Protein AF-A0A137QU39-F1 (afdb_monomer)

Sequence (106 aa):
MYANSHQFMDFNTGIRVESNESVTILHSGLQTVRNLGKALFSEPSPCHACGGPAKSRCSKCIIKYCSKKCQVADWKLRHKQECITAQNMARWRNFDWSSFDHYRPL

Structure (mmCIF, N/CA/C/O backbone):
data_AF-A0A137QU39-F1
#
_entry.id   AF-A0A137QU39-F1
#
loop_
_atom_site.group_PDB
_atom_site.id
_atom_site.type_symbol
_atom_site.label_atom_id
_atom_site.label_alt_id
_atom_site.label_comp_id
_atom_site.label_asym_id
_atom_site.label_entity_id
_atom_site.label_seq_id
_atom_site.pdbx_PDB_ins_code
_atom_site.Cartn_x
_atom_site.Cartn_y
_atom_site.Cartn_z
_atom_site.occupancy
_atom_site.B_iso_or_equiv
_atom_site.auth_seq_id
_atom_site.auth_comp_id
_atom_site.auth_asym_id
_atom_site.auth_atom_id
_atom_site.pdbx_PDB_model_num
ATOM 1 N N . MET A 1 1 ? 11.288 -9.486 -13.201 1.00 53.66 1 MET A N 1
ATOM 2 C CA . MET A 1 1 ? 10.679 -8.153 -13.012 1.00 53.66 1 MET A CA 1
ATOM 3 C C . MET A 1 1 ? 11.792 -7.123 -13.116 1.00 53.66 1 MET A C 1
ATOM 5 O O . MET A 1 1 ? 12.248 -6.620 -12.100 1.00 53.66 1 MET A O 1
ATOM 9 N N . TYR A 1 2 ? 12.310 -6.906 -14.326 1.00 63.50 2 TYR A N 1
ATOM 10 C CA . TYR A 1 2 ? 13.495 -6.071 -14.539 1.00 63.50 2 TYR A CA 1
ATOM 11 C C . TYR A 1 2 ? 13.142 -4.881 -15.420 1.00 63.50 2 TYR A C 1
ATOM 13 O O . TYR A 1 2 ? 12.465 -5.030 -16.435 1.00 63.50 2 TYR A O 1
ATOM 21 N N . ALA A 1 3 ? 13.602 -3.711 -14.996 1.00 68.06 3 ALA A N 1
ATOM 22 C CA . ALA A 1 3 ? 13.593 -2.485 -15.766 1.00 68.06 3 ALA A CA 1
ATOM 23 C C . ALA A 1 3 ? 14.958 -2.382 -16.455 1.00 68.06 3 ALA A C 1
ATOM 25 O O . ALA A 1 3 ? 15.899 -1.841 -15.881 1.00 68.06 3 ALA A O 1
ATOM 26 N N . ASN A 1 4 ? 15.090 -2.974 -17.642 1.00 72.50 4 ASN A N 1
ATOM 27 C CA . ASN A 1 4 ? 16.331 -2.872 -18.402 1.00 72.50 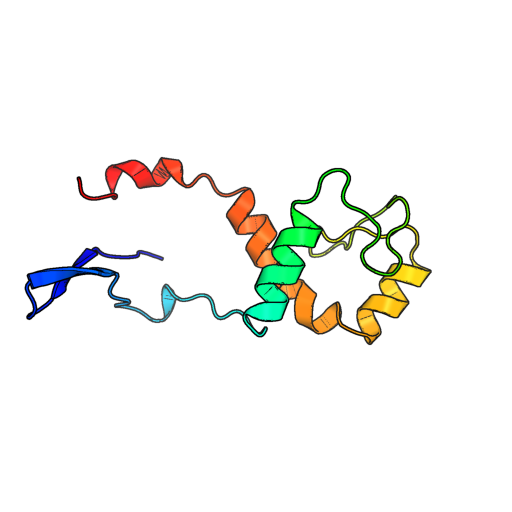4 ASN A CA 1
ATOM 28 C C . ASN A 1 4 ? 16.462 -1.450 -18.956 1.00 72.50 4 ASN A C 1
ATOM 30 O O . ASN A 1 4 ? 15.494 -0.879 -19.469 1.00 72.50 4 ASN A O 1
ATOM 34 N N . SER A 1 5 ? 17.658 -0.881 -18.818 1.00 78.75 5 SER A N 1
ATOM 35 C CA . SER A 1 5 ? 17.996 0.416 -19.391 1.00 78.75 5 SER A CA 1
ATOM 36 C C . SER A 1 5 ? 18.382 0.243 -20.856 1.00 78.75 5 SER A C 1
ATOM 38 O O . SER A 1 5 ? 19.173 -0.638 -21.191 1.00 78.75 5 SER A O 1
ATOM 40 N N . HIS A 1 6 ? 17.830 1.080 -21.725 1.00 81.44 6 HIS A N 1
ATOM 41 C CA . HIS A 1 6 ? 18.116 1.094 -23.152 1.00 81.44 6 HIS A CA 1
ATOM 42 C C . HIS A 1 6 ? 18.373 2.524 -23.607 1.00 81.44 6 HIS A C 1
ATOM 44 O O . HIS A 1 6 ? 17.667 3.447 -23.198 1.00 81.44 6 HIS A O 1
ATOM 50 N N . GLN A 1 7 ? 19.353 2.691 -24.492 1.00 90.06 7 GLN A N 1
ATOM 51 C CA . GLN A 1 7 ? 19.474 3.905 -25.285 1.00 90.06 7 GLN A CA 1
ATOM 52 C C . GLN A 1 7 ? 18.465 3.843 -26.438 1.00 90.06 7 GLN A C 1
ATOM 54 O O . GLN A 1 7 ? 18.370 2.836 -27.146 1.00 90.06 7 GLN A O 1
ATOM 59 N N . PHE A 1 8 ? 17.691 4.907 -26.600 1.00 88.19 8 PHE A N 1
ATOM 60 C CA . PHE A 1 8 ? 16.715 5.077 -27.667 1.00 88.19 8 PHE A CA 1
ATOM 61 C C . PHE A 1 8 ? 17.339 5.815 -28.863 1.00 88.19 8 PHE A C 1
ATOM 63 O O . PHE A 1 8 ? 18.462 6.314 -28.800 1.00 88.19 8 PHE A O 1
ATOM 70 N N . MET A 1 9 ? 16.620 5.869 -29.989 1.00 92.12 9 MET A N 1
ATOM 71 C CA . MET A 1 9 ? 17.118 6.476 -31.238 1.00 92.12 9 MET A CA 1
ATOM 72 C C . MET A 1 9 ? 17.334 7.995 -31.152 1.00 92.12 9 MET A C 1
ATOM 74 O O . MET A 1 9 ? 18.014 8.565 -31.997 1.00 92.12 9 MET A O 1
ATOM 78 N N . ASP A 1 10 ? 16.771 8.647 -30.138 1.00 95.19 10 ASP A N 1
ATOM 79 C CA . ASP A 1 10 ? 17.004 10.054 -29.801 1.00 95.19 10 ASP A CA 1
ATOM 80 C C . ASP A 1 10 ? 18.248 10.251 -28.911 1.00 95.19 10 ASP A C 1
ATOM 82 O O . ASP A 1 10 ? 18.469 11.342 -28.391 1.00 95.19 10 ASP A O 1
ATOM 86 N N . PHE A 1 11 ? 19.048 9.193 -28.732 1.00 90.25 11 PHE A N 1
ATOM 87 C CA . PHE A 1 11 ? 20.201 9.098 -27.836 1.00 90.25 11 PHE A CA 1
ATOM 88 C C . PHE A 1 11 ? 19.879 9.217 -26.340 1.00 90.25 11 PHE A C 1
ATOM 90 O O . PHE A 1 11 ? 20.801 9.138 -25.524 1.00 90.25 11 PHE A O 1
ATOM 97 N N . ASN A 1 12 ? 18.602 9.321 -25.956 1.00 89.19 12 ASN A N 1
ATOM 98 C CA . ASN A 1 12 ? 18.206 9.316 -24.555 1.00 89.19 12 ASN A CA 1
ATOM 99 C C . ASN A 1 12 ? 18.225 7.893 -23.995 1.00 89.19 12 ASN A C 1
ATOM 101 O O . ASN A 1 12 ? 17.888 6.926 -24.676 1.00 89.19 12 ASN A O 1
ATOM 105 N N . THR A 1 13 ? 18.581 7.766 -22.720 1.00 88.00 13 THR A N 1
ATOM 106 C CA . THR A 1 13 ? 18.539 6.496 -21.990 1.00 88.00 13 THR A CA 1
ATOM 107 C C . THR A 1 13 ? 17.274 6.428 -21.147 1.00 88.00 13 THR A C 1
ATOM 109 O O . THR A 1 13 ? 16.949 7.369 -20.424 1.00 88.00 13 THR A O 1
ATOM 112 N N . GLY A 1 14 ? 16.571 5.300 -21.182 1.00 84.94 14 GLY A N 1
ATOM 113 C CA . GLY A 1 14 ? 15.451 5.064 -20.278 1.00 84.94 14 GLY A CA 1
ATOM 114 C C . GLY A 1 14 ? 15.073 3.597 -20.167 1.00 84.94 14 GLY A C 1
ATOM 115 O O . GLY A 1 14 ? 15.775 2.711 -20.645 1.00 84.94 14 GLY A O 1
ATOM 116 N N . ILE A 1 15 ? 13.963 3.337 -19.482 1.00 83.81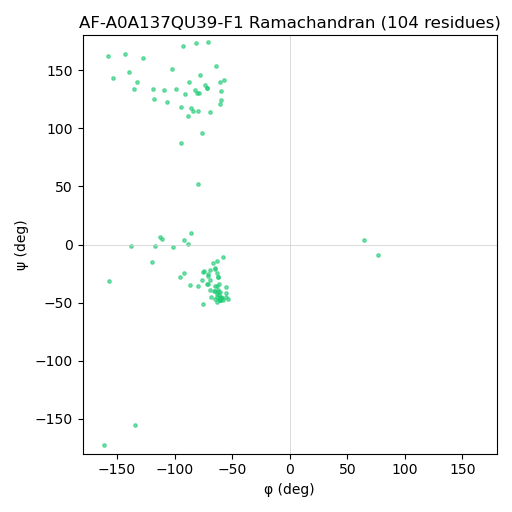 15 ILE A N 1
ATOM 117 C CA . ILE A 1 15 ? 13.516 1.977 -19.183 1.00 83.81 15 ILE A CA 1
ATOM 118 C C . ILE A 1 15 ? 12.583 1.471 -20.277 1.00 83.81 15 ILE A C 1
ATOM 120 O O . ILE A 1 15 ? 11.581 2.119 -20.586 1.00 83.81 15 ILE A O 1
ATOM 124 N N . ARG A 1 16 ? 12.868 0.276 -20.803 1.00 82.25 16 ARG A N 1
ATOM 125 C CA . ARG A 1 16 ? 11.965 -0.446 -21.707 1.00 82.25 16 ARG A CA 1
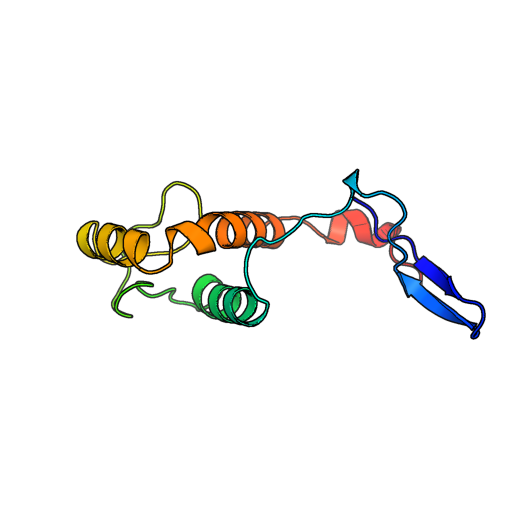ATOM 126 C C . ARG A 1 16 ? 11.379 -1.665 -21.004 1.00 82.25 16 ARG A C 1
ATOM 128 O O . ARG A 1 16 ? 12.086 -2.431 -20.355 1.00 82.25 16 ARG A O 1
ATOM 135 N N . VAL A 1 17 ? 10.066 -1.835 -21.126 1.00 81.88 17 VAL A N 1
ATOM 136 C CA . VAL A 1 17 ? 9.362 -3.026 -20.639 1.00 81.88 17 VAL A CA 1
ATOM 137 C C . VAL A 1 17 ? 9.369 -4.070 -21.751 1.00 81.88 17 VAL A C 1
ATOM 139 O O . VAL A 1 17 ? 8.707 -3.881 -22.765 1.00 81.88 17 VAL A O 1
ATOM 142 N N . GLU A 1 18 ? 10.118 -5.154 -21.554 1.00 80.44 18 GLU A N 1
ATOM 143 C CA . GLU A 1 18 ? 10.320 -6.201 -22.574 1.00 80.44 18 GLU A CA 1
ATOM 144 C C . GLU A 1 18 ? 9.357 -7.388 -22.438 1.00 80.44 18 GLU A C 1
ATOM 146 O O . GLU A 1 18 ? 9.050 -8.062 -23.415 1.00 80.44 18 GLU A O 1
ATOM 151 N N . SER A 1 19 ? 8.887 -7.670 -21.218 1.00 82.94 19 SER A N 1
ATOM 152 C CA . SER A 1 19 ? 7.971 -8.781 -20.932 1.00 82.94 19 SER A CA 1
ATOM 153 C C . SER A 1 19 ? 6.840 -8.331 -20.016 1.00 82.94 19 SER A C 1
ATOM 155 O O . SER A 1 19 ? 7.065 -7.717 -18.967 1.00 82.94 19 SER A O 1
ATOM 157 N N . ASN A 1 20 ? 5.617 -8.722 -20.380 1.00 79.75 20 ASN A N 1
ATOM 158 C CA . ASN A 1 20 ? 4.411 -8.483 -19.590 1.00 79.75 20 ASN A CA 1
ATOM 159 C C . ASN A 1 20 ? 4.455 -9.184 -18.225 1.00 79.75 20 ASN A C 1
ATOM 161 O O . ASN A 1 20 ? 3.833 -8.718 -17.275 1.00 79.75 20 ASN A O 1
ATOM 165 N N . GLU A 1 21 ? 5.229 -10.262 -18.093 1.00 82.19 21 GLU A N 1
ATOM 166 C CA . GLU A 1 21 ? 5.408 -10.997 -16.833 1.00 82.19 21 GLU A CA 1
ATOM 167 C C . GLU A 1 21 ? 6.102 -10.136 -15.766 1.00 82.19 21 GLU A C 1
ATOM 169 O O . GLU A 1 21 ? 6.018 -10.406 -14.568 1.00 82.19 21 GLU A O 1
ATOM 174 N N . SER A 1 22 ? 6.795 -9.077 -16.196 1.00 75.69 22 SER A N 1
ATOM 175 C CA . SER A 1 22 ? 7.472 -8.121 -15.324 1.00 75.69 22 SER A CA 1
ATOM 176 C C . SER A 1 22 ? 6.607 -6.911 -14.954 1.00 75.69 22 SER A C 1
ATOM 178 O O . SER A 1 22 ? 7.095 -6.019 -14.263 1.00 75.69 22 SER A O 1
ATOM 180 N N . VAL A 1 23 ? 5.339 -6.861 -15.371 1.00 82.56 23 VAL A N 1
ATOM 181 C CA . VAL A 1 23 ? 4.452 -5.719 -15.117 1.00 82.56 23 VAL A CA 1
ATOM 182 C C . VAL A 1 23 ? 3.414 -6.068 -14.057 1.00 82.56 23 VAL A C 1
ATOM 184 O O . VAL A 1 23 ? 2.603 -6.974 -14.231 1.00 82.56 23 VAL A O 1
ATOM 187 N N . THR A 1 24 ? 3.376 -5.291 -12.972 1.00 85.38 24 THR A N 1
ATOM 188 C CA . THR A 1 24 ? 2.245 -5.323 -12.034 1.00 85.38 24 THR A CA 1
ATOM 189 C C . THR A 1 24 ? 1.247 -4.236 -12.390 1.00 85.38 24 THR A C 1
ATOM 191 O O . THR A 1 24 ? 1.550 -3.048 -12.289 1.00 85.38 24 THR A O 1
ATOM 194 N N . ILE A 1 25 ? 0.024 -4.641 -12.727 1.00 84.38 25 ILE A N 1
ATOM 195 C CA . ILE A 1 25 ? -1.079 -3.713 -12.974 1.00 84.38 25 ILE A CA 1
ATOM 196 C C . ILE A 1 25 ? -1.762 -3.367 -11.649 1.00 84.38 25 ILE A C 1
ATOM 198 O O . ILE A 1 25 ? -2.346 -4.220 -10.971 1.00 84.38 25 ILE A O 1
ATOM 202 N N . LEU A 1 26 ? -1.722 -2.087 -11.290 1.00 87.56 26 LEU A N 1
ATOM 203 C CA . LEU A 1 26 ? -2.524 -1.550 -10.198 1.00 87.56 26 LEU A CA 1
ATOM 204 C C . LEU A 1 26 ? -3.917 -1.207 -10.724 1.00 87.56 26 LEU A C 1
ATOM 206 O O . LEU A 1 26 ? -4.080 -0.299 -11.532 1.00 87.56 26 LEU A O 1
ATOM 210 N N . HIS A 1 27 ? -4.934 -1.913 -10.232 1.00 81.25 27 HIS A N 1
ATOM 211 C CA . HIS A 1 27 ? -6.340 -1.695 -10.592 1.00 81.25 27 HIS A CA 1
ATOM 212 C C . HIS A 1 27 ? -6.921 -0.500 -9.816 1.00 81.25 27 HIS A C 1
ATOM 214 O O . HIS A 1 27 ? -7.902 -0.607 -9.082 1.00 81.25 27 HIS A O 1
ATOM 220 N N . SER A 1 28 ? -6.240 0.641 -9.879 1.00 84.94 28 SER A N 1
ATOM 221 C CA . SER A 1 28 ? -6.598 1.876 -9.186 1.00 84.94 28 SER A CA 1
ATOM 222 C C . SER A 1 28 ? -6.045 3.065 -9.962 1.00 84.94 28 SER A C 1
ATOM 224 O O . SER A 1 28 ? -4.940 3.000 -10.495 1.00 84.94 28 SER A O 1
ATOM 226 N N . GLY A 1 29 ? -6.787 4.171 -9.994 1.00 89.44 29 GLY A N 1
ATOM 227 C CA . GLY A 1 29 ? -6.295 5.404 -10.604 1.00 89.44 29 GLY A CA 1
ATOM 228 C C . GLY A 1 29 ? -5.072 5.961 -9.866 1.00 89.44 29 GLY A C 1
ATOM 229 O O . GLY A 1 29 ? -4.915 5.765 -8.658 1.00 89.44 29 GLY A O 1
ATOM 230 N N . LEU A 1 30 ? -4.227 6.714 -10.576 1.00 90.69 30 LEU A N 1
ATOM 231 C CA . LEU A 1 30 ? -2.995 7.292 -10.020 1.00 90.69 30 LEU A CA 1
ATOM 232 C C . LEU A 1 30 ? -3.252 8.144 -8.764 1.00 90.69 30 LEU A C 1
ATOM 234 O O . LEU A 1 30 ? -2.467 8.111 -7.816 1.00 90.69 30 LEU A O 1
ATOM 238 N N . GLN A 1 31 ? -4.371 8.874 -8.722 1.00 91.38 31 GLN A N 1
ATOM 239 C CA . GLN A 1 31 ? -4.742 9.683 -7.560 1.00 91.38 31 GLN A CA 1
ATOM 240 C C . GLN A 1 31 ? -5.024 8.822 -6.321 1.00 91.38 31 GLN A C 1
ATOM 242 O O . GLN A 1 31 ? -4.593 9.164 -5.220 1.00 91.38 31 GLN A O 1
ATOM 247 N N . THR A 1 32 ? -5.686 7.678 -6.500 1.00 89.81 32 THR A N 1
ATOM 248 C CA . THR A 1 32 ? -5.924 6.701 -5.432 1.00 89.81 32 THR A CA 1
ATOM 249 C C . THR A 1 32 ? -4.608 6.136 -4.915 1.00 89.81 32 THR A C 1
ATOM 251 O O . THR A 1 32 ? -4.404 6.102 -3.706 1.00 89.81 32 THR A O 1
ATOM 254 N N . VAL A 1 33 ? -3.681 5.764 -5.808 1.00 91.38 33 VAL A N 1
ATOM 255 C CA . VAL A 1 33 ? -2.347 5.265 -5.424 1.00 91.38 33 VAL A CA 1
ATOM 256 C C . VAL A 1 33 ? -1.587 6.315 -4.608 1.00 91.38 33 VAL A C 1
ATOM 258 O O . VAL A 1 33 ? -1.038 6.002 -3.552 1.00 91.38 33 VAL A O 1
ATOM 261 N N . ARG A 1 34 ? -1.601 7.581 -5.044 1.00 90.94 34 ARG A N 1
ATOM 262 C CA . ARG A 1 34 ? -0.968 8.691 -4.312 1.00 90.94 34 ARG A CA 1
ATOM 263 C C . ARG A 1 34 ? -1.580 8.901 -2.927 1.00 90.94 34 ARG A C 1
ATOM 265 O O . ARG A 1 34 ? -0.845 9.036 -1.951 1.00 90.94 34 ARG A O 1
ATOM 272 N N . ASN A 1 35 ? -2.909 8.916 -2.830 1.00 88.81 35 ASN A N 1
ATOM 273 C CA . ASN A 1 35 ? -3.612 9.102 -1.558 1.00 88.81 35 ASN A CA 1
ATOM 274 C C . ASN A 1 35 ? -3.362 7.929 -0.602 1.00 88.81 35 ASN A C 1
ATOM 276 O O . ASN A 1 35 ? -3.134 8.143 0.588 1.00 88.81 35 ASN A O 1
ATOM 280 N N . LEU A 1 36 ? -3.338 6.702 -1.130 1.00 89.31 36 LEU A N 1
ATOM 281 C CA . LEU A 1 36 ? -2.962 5.512 -0.377 1.00 89.31 36 LEU A CA 1
ATOM 282 C C . LEU A 1 36 ? -1.539 5.618 0.154 1.00 89.31 36 LEU A C 1
ATOM 284 O O . LEU A 1 36 ? -1.341 5.406 1.341 1.00 89.31 36 LEU A O 1
ATOM 288 N N . GLY A 1 37 ? -0.569 6.010 -0.674 1.00 88.88 37 GLY A N 1
ATOM 289 C CA . GLY A 1 37 ? 0.809 6.214 -0.223 1.00 88.88 37 GLY A CA 1
ATOM 290 C C . GLY A 1 37 ? 0.893 7.166 0.971 1.00 88.88 37 GLY A C 1
ATOM 291 O O . GLY A 1 37 ? 1.492 6.824 1.986 1.00 88.88 37 GLY A O 1
ATOM 292 N N . LYS A 1 38 ? 0.205 8.313 0.907 1.00 86.31 38 LYS A N 1
ATOM 293 C CA . LYS A 1 38 ? 0.149 9.259 2.035 1.00 86.31 38 LYS A CA 1
ATOM 294 C C . LYS A 1 38 ? -0.426 8.624 3.306 1.00 86.31 38 LYS A C 1
ATOM 296 O O . LYS A 1 38 ? 0.155 8.785 4.370 1.00 86.31 38 LYS A O 1
ATOM 301 N N . ALA A 1 39 ? -1.533 7.889 3.199 1.00 82.56 39 ALA A N 1
ATOM 302 C CA . ALA A 1 39 ? -2.193 7.263 4.350 1.00 82.56 39 ALA A CA 1
ATOM 303 C C . ALA A 1 39 ? -1.405 6.077 4.940 1.00 82.56 39 ALA A C 1
ATOM 305 O O . ALA A 1 39 ? -1.438 5.828 6.147 1.00 82.56 39 ALA A O 1
ATOM 306 N N . LEU A 1 40 ? -0.711 5.323 4.086 1.00 84.19 40 LEU A N 1
ATOM 307 C CA . LEU A 1 40 ? 0.065 4.147 4.473 1.00 84.19 40 LEU A CA 1
ATOM 308 C C . LEU A 1 40 ? 1.391 4.501 5.139 1.00 84.19 40 LEU A C 1
ATOM 310 O O . LEU A 1 40 ? 1.877 3.722 5.956 1.00 84.19 40 LEU A O 1
ATOM 314 N N . PHE A 1 41 ? 1.974 5.640 4.766 1.00 82.00 41 PHE A N 1
ATOM 315 C CA . PHE A 1 41 ? 3.307 6.048 5.203 1.00 82.00 41 PHE A CA 1
ATOM 316 C C . PHE A 1 41 ? 3.296 7.258 6.148 1.00 82.00 41 PHE A C 1
ATOM 318 O O . PHE A 1 41 ? 4.360 7.736 6.530 1.00 82.00 41 PHE A O 1
ATOM 325 N N . SER A 1 42 ? 2.120 7.753 6.549 1.00 83.56 42 SER A N 1
ATOM 326 C CA . SER A 1 42 ? 1.999 8.737 7.630 1.00 83.56 42 SER A CA 1
ATOM 327 C C . SER A 1 42 ? 2.272 8.085 8.986 1.00 83.56 42 SER A C 1
ATOM 329 O O . SER A 1 42 ? 1.681 7.045 9.280 1.00 83.56 42 SER A O 1
ATOM 331 N N . GLU A 1 43 ? 3.068 8.729 9.839 1.00 83.19 43 GLU A N 1
ATOM 332 C CA . GLU A 1 43 ? 3.260 8.320 11.234 1.00 83.19 43 GLU A CA 1
ATOM 333 C C . GLU A 1 43 ? 2.775 9.423 12.196 1.00 83.19 43 GLU A C 1
ATOM 335 O O . GLU A 1 43 ? 3.225 10.564 12.067 1.00 83.19 43 GLU A O 1
ATOM 340 N N . PRO A 1 44 ? 1.864 9.120 13.148 1.00 84.56 44 PRO A N 1
ATOM 341 C CA . PRO A 1 44 ? 1.179 7.839 13.343 1.00 84.56 44 PRO A CA 1
ATOM 342 C C . PRO A 1 44 ? 0.106 7.595 12.270 1.00 84.56 44 PRO A C 1
ATOM 344 O O . PRO A 1 44 ? -0.677 8.487 11.957 1.00 84.56 44 PRO A O 1
ATOM 347 N N . SER A 1 45 ? 0.027 6.373 11.733 1.00 87.62 45 SER A N 1
ATOM 348 C CA . SER A 1 45 ? -0.988 6.036 10.719 1.00 87.62 45 SER A CA 1
ATOM 349 C C . SER A 1 45 ? -2.404 6.013 11.336 1.00 87.62 45 SER A C 1
ATOM 351 O O . SER A 1 45 ? -2.680 5.164 12.198 1.00 87.62 45 SER A O 1
ATOM 353 N N . PRO A 1 46 ? -3.297 6.941 10.935 1.00 93.25 46 PRO A N 1
ATOM 354 C CA . PRO A 1 46 ? -4.614 7.095 11.539 1.00 93.25 46 PRO A CA 1
ATOM 355 C C . PRO A 1 46 ? -5.619 6.076 10.988 1.00 93.25 46 PRO A C 1
ATOM 357 O O . PRO A 1 46 ? -5.357 5.325 10.049 1.00 93.25 46 PRO A O 1
ATOM 360 N N . CYS A 1 47 ? -6.815 6.050 11.573 1.00 94.94 47 CYS A N 1
ATOM 361 C CA . CYS A 1 47 ? -7.936 5.284 11.049 1.00 94.94 47 CYS A CA 1
ATOM 362 C C . CYS A 1 47 ? -8.288 5.785 9.646 1.00 94.94 47 CYS A C 1
ATOM 364 O O . CYS A 1 47 ? -8.698 6.931 9.483 1.00 94.94 47 CYS A O 1
ATOM 366 N N . HIS A 1 48 ? -8.226 4.908 8.649 1.00 94.62 48 HIS A N 1
ATOM 367 C CA . HIS A 1 48 ? -8.484 5.272 7.251 1.00 94.62 48 HIS A CA 1
ATOM 368 C C . HIS A 1 48 ? -9.927 5.723 6.992 1.00 94.62 48 HIS A C 1
ATOM 370 O O . HIS A 1 48 ? -10.192 6.430 6.027 1.00 94.62 48 HIS A O 1
ATOM 376 N N . ALA A 1 49 ? -10.865 5.346 7.864 1.00 95.31 49 ALA A N 1
ATOM 377 C CA . ALA A 1 49 ? -12.272 5.713 7.727 1.00 95.31 49 ALA A CA 1
ATOM 378 C C . ALA A 1 49 ? -12.622 7.073 8.359 1.00 95.31 49 ALA A C 1
ATOM 380 O O . ALA A 1 49 ? -13.503 7.762 7.861 1.00 95.31 49 ALA A O 1
ATOM 381 N N . CYS A 1 50 ? -11.991 7.440 9.482 1.00 95.12 50 CYS A N 1
ATOM 382 C CA . CYS A 1 50 ? -12.411 8.602 10.282 1.00 95.12 50 CYS A CA 1
ATOM 383 C C . CYS A 1 50 ? -11.271 9.486 10.806 1.00 95.12 50 CYS A C 1
ATOM 385 O O . CYS A 1 50 ? -11.536 10.448 11.517 1.00 95.12 50 CYS A O 1
ATOM 387 N N . GLY A 1 51 ? -10.011 9.149 10.534 1.00 93.50 51 GLY A N 1
ATOM 388 C CA . GLY A 1 51 ? -8.840 9.905 10.988 1.00 93.50 51 GLY A CA 1
ATOM 389 C C . GLY A 1 51 ? -8.455 9.717 12.463 1.00 93.50 51 GLY A C 1
ATOM 390 O O . GLY A 1 51 ? -7.381 10.149 12.863 1.00 93.50 51 GLY A O 1
ATOM 391 N N . GLY A 1 52 ? -9.281 9.055 13.280 1.00 94.25 52 GLY A N 1
ATOM 392 C CA . GLY A 1 52 ? -8.984 8.829 14.701 1.00 94.25 52 GLY A CA 1
ATOM 393 C C . GLY A 1 52 ? -7.855 7.813 14.966 1.00 94.25 52 GLY A C 1
ATOM 394 O O . GLY A 1 52 ? -7.402 7.139 14.040 1.00 94.25 52 GLY A O 1
ATOM 395 N N . PRO A 1 53 ? -7.429 7.621 16.230 1.00 95.00 53 PRO A N 1
ATOM 396 C CA . PRO A 1 53 ? -6.361 6.685 16.583 1.00 95.00 53 PRO A CA 1
ATOM 397 C C . PRO A 1 53 ? -6.696 5.246 16.184 1.00 95.00 53 PRO A C 1
ATOM 399 O O . PRO A 1 53 ? -7.730 4.693 16.576 1.00 95.00 53 PRO A O 1
ATOM 402 N N . ALA A 1 54 ? -5.823 4.623 15.396 1.00 94.62 54 ALA A N 1
ATOM 403 C CA . ALA A 1 54 ? -6.042 3.267 14.931 1.00 94.62 54 ALA A CA 1
ATOM 404 C C . ALA A 1 54 ? -5.505 2.224 15.920 1.00 94.62 54 ALA A C 1
ATOM 406 O O . ALA A 1 54 ? -4.429 2.380 16.488 1.00 94.62 54 ALA A O 1
ATOM 407 N N . LYS A 1 55 ? -6.260 1.136 16.100 1.00 94.44 55 LYS A N 1
ATOM 408 C CA . LYS A 1 55 ? -5.946 0.044 17.044 1.00 94.44 55 LYS A CA 1
ATOM 409 C C . LYS A 1 55 ? -5.766 -1.306 16.356 1.00 94.44 55 LYS A C 1
ATOM 411 O O . LYS A 1 55 ? -5.283 -2.258 16.951 1.00 94.44 55 LYS A O 1
ATOM 416 N N . SER A 1 56 ? -6.200 -1.404 15.104 1.00 94.06 56 SER A N 1
ATOM 417 C CA . SER A 1 56 ? -6.203 -2.636 14.320 1.00 94.06 56 SER A CA 1
ATOM 418 C C . SER A 1 56 ? -5.865 -2.326 12.867 1.00 94.06 56 SER A C 1
ATOM 420 O O . SER A 1 56 ? -5.946 -1.173 12.444 1.00 94.06 56 SER A O 1
ATOM 422 N N . ARG A 1 57 ? -5.506 -3.347 12.089 1.00 94.38 57 ARG A N 1
ATOM 423 C CA . ARG A 1 57 ? -5.271 -3.226 10.646 1.00 94.38 57 ARG A CA 1
ATOM 424 C C . ARG A 1 57 ? -6.071 -4.254 9.867 1.00 94.38 57 ARG A C 1
ATOM 426 O O . ARG A 1 57 ? -6.504 -5.267 10.415 1.00 94.38 57 ARG A O 1
ATOM 433 N N . CYS A 1 58 ? -6.251 -3.999 8.576 1.00 95.88 58 CYS A N 1
ATOM 434 C CA . CYS A 1 58 ? -6.760 -5.009 7.660 1.00 95.88 58 CYS A CA 1
ATOM 435 C C . CYS A 1 58 ? -5.857 -6.254 7.683 1.00 95.88 58 CYS A C 1
ATOM 437 O O . CYS A 1 58 ? -4.638 -6.136 7.743 1.00 95.88 58 CYS A O 1
ATOM 439 N N . SER A 1 59 ? -6.440 -7.452 7.615 1.00 93.75 59 SER A N 1
ATOM 440 C CA . SER A 1 59 ? -5.674 -8.704 7.641 1.00 93.75 59 SER A CA 1
ATOM 441 C C . SER A 1 59 ? -4.877 -8.946 6.357 1.00 93.75 59 SER A C 1
ATOM 443 O O . SER A 1 59 ? -3.844 -9.605 6.398 1.00 93.75 59 SER A O 1
ATOM 445 N N . LYS A 1 60 ? -5.339 -8.407 5.220 1.00 92.88 60 LYS A N 1
ATOM 446 C CA . LYS A 1 60 ? -4.713 -8.610 3.902 1.00 92.88 60 LYS A CA 1
ATOM 447 C C . LYS A 1 60 ? -3.675 -7.551 3.532 1.00 92.88 60 LYS A C 1
ATOM 449 O O . LYS A 1 60 ? -2.804 -7.815 2.712 1.00 92.88 60 LYS A O 1
ATOM 454 N N . CYS A 1 61 ? -3.776 -6.353 4.102 1.00 93.31 61 CYS A N 1
ATOM 455 C CA . CYS A 1 61 ? -2.852 -5.250 3.837 1.00 93.31 61 CYS A CA 1
ATOM 456 C C . CYS A 1 61 ? -2.428 -4.575 5.154 1.00 93.31 61 CYS A C 1
ATOM 458 O O . CYS A 1 61 ? -2.428 -5.203 6.214 1.00 93.31 61 CYS A O 1
ATOM 460 N N . ILE A 1 62 ? -2.033 -3.303 5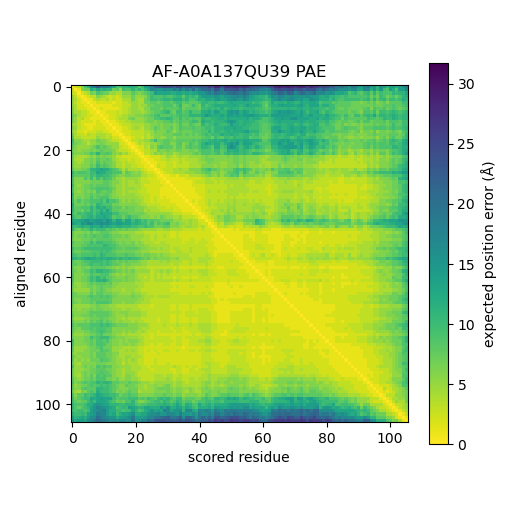.098 1.00 91.69 62 ILE A N 1
ATOM 461 C CA . ILE A 1 62 ? -1.511 -2.554 6.250 1.00 91.69 62 ILE A CA 1
ATOM 462 C C . ILE A 1 62 ? -2.376 -1.351 6.662 1.00 91.69 62 ILE A C 1
ATOM 464 O O . ILE A 1 62 ? -2.058 -0.704 7.654 1.00 91.69 62 ILE A O 1
ATOM 468 N N . ILE A 1 63 ? -3.480 -1.071 5.955 1.00 94.19 63 ILE A N 1
ATOM 469 C CA . ILE A 1 63 ? -4.401 0.029 6.292 1.00 94.19 63 ILE A CA 1
ATOM 470 C C . ILE A 1 63 ? -4.976 -0.178 7.697 1.00 94.19 63 ILE A C 1
ATOM 472 O O . ILE A 1 63 ? -5.449 -1.275 8.023 1.00 94.19 63 ILE A O 1
ATOM 476 N N . LYS A 1 64 ? -4.944 0.880 8.517 1.00 95.19 64 LYS A N 1
ATOM 477 C CA . LYS A 1 64 ? -5.326 0.838 9.929 1.00 95.19 64 LYS A CA 1
ATOM 478 C C . LYS A 1 64 ? -6.724 1.411 10.187 1.00 95.19 64 LYS A C 1
ATOM 480 O O . LYS A 1 64 ? -7.205 2.298 9.485 1.00 95.19 64 LYS A O 1
ATOM 485 N N . TYR A 1 65 ? -7.373 0.900 11.232 1.00 96.75 65 TYR A N 1
ATOM 486 C CA . TYR A 1 65 ? -8.711 1.286 11.675 1.00 96.75 65 TYR A CA 1
ATOM 487 C C . TYR A 1 65 ? -8.799 1.359 13.201 1.00 96.75 65 TYR A C 1
ATOM 489 O O . TYR A 1 65 ? -8.167 0.580 13.924 1.00 96.75 65 TYR A O 1
ATOM 497 N N . CYS A 1 66 ? -9.643 2.258 13.707 1.00 97.19 66 CYS A N 1
ATOM 498 C CA . CYS A 1 66 ? -9.952 2.348 15.137 1.00 97.19 66 CYS A CA 1
ATOM 499 C C . CYS A 1 66 ? -10.900 1.233 15.615 1.00 97.19 66 CYS A C 1
ATOM 501 O O . CYS A 1 66 ? -10.900 0.897 16.796 1.00 97.19 66 CYS A O 1
ATOM 503 N N . SER A 1 67 ? -11.703 0.652 14.713 1.00 97.12 67 SER A N 1
ATOM 504 C CA . SER A 1 67 ? -12.699 -0.375 15.035 1.00 97.12 67 SER A CA 1
ATOM 505 C C . SER A 1 67 ? -13.077 -1.235 13.826 1.00 97.12 67 SER A C 1
ATOM 507 O O . SER A 1 67 ? -12.925 -0.824 12.670 1.00 97.12 67 SER A O 1
ATOM 509 N N . LYS A 1 68 ? -13.679 -2.404 14.094 1.00 97.06 68 LYS A N 1
ATOM 510 C CA . LYS A 1 68 ? -14.253 -3.266 13.050 1.00 97.06 68 LYS A CA 1
ATOM 511 C C . LYS A 1 68 ? -15.375 -2.571 12.273 1.00 97.06 68 LYS A C 1
ATOM 513 O O . LYS A 1 68 ? -15.486 -2.765 11.067 1.00 97.06 68 LYS A O 1
ATOM 518 N N . LYS A 1 69 ? -16.162 -1.718 12.940 1.00 97.81 69 LYS A N 1
ATOM 519 C CA . LYS A 1 69 ? -17.223 -0.916 12.312 1.00 97.81 69 LYS A CA 1
ATOM 520 C C . LYS A 1 69 ? -16.65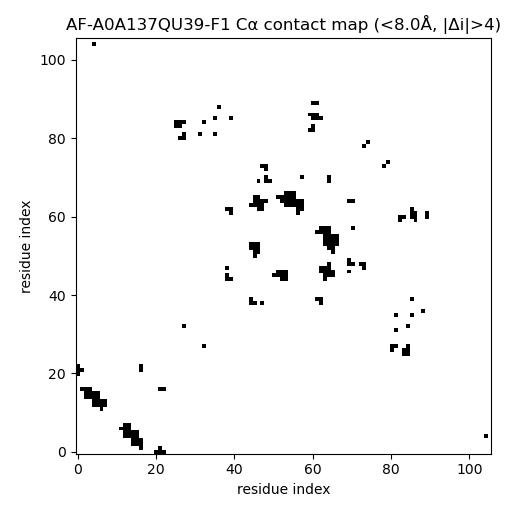6 0.014 11.237 1.00 97.81 69 LYS A C 1
ATOM 522 O O . LYS A 1 69 ? -17.162 0.016 10.120 1.00 97.81 69 LYS A O 1
ATOM 527 N N . CYS A 1 70 ? -15.579 0.740 11.548 1.00 98.06 70 CYS A N 1
ATOM 528 C CA . CYS A 1 70 ? -14.877 1.585 10.577 1.00 98.06 70 CYS A CA 1
ATOM 529 C C . CYS A 1 70 ? -14.312 0.772 9.409 1.00 98.06 70 CYS A C 1
ATOM 531 O O . CYS A 1 70 ? -14.497 1.166 8.263 1.00 98.06 70 CYS A O 1
ATOM 533 N N . GLN A 1 71 ? -13.706 -0.389 9.681 1.00 97.56 71 GLN A N 1
ATOM 534 C CA . GLN A 1 71 ? -13.204 -1.268 8.623 1.00 97.56 71 GLN A CA 1
ATOM 535 C C . GLN A 1 71 ? -14.323 -1.728 7.674 1.00 97.56 71 GLN A C 1
ATOM 537 O O . GLN A 1 71 ? -14.146 -1.700 6.462 1.00 97.56 71 GLN A O 1
ATOM 542 N N . VAL A 1 72 ? -15.470 -2.169 8.201 1.00 97.56 72 VAL A N 1
ATOM 543 C CA . VAL A 1 72 ? -16.588 -2.667 7.379 1.00 97.56 72 VAL A CA 1
ATOM 544 C C . VAL A 1 72 ? -17.249 -1.541 6.582 1.00 97.56 72 VAL A C 1
ATOM 546 O O . VAL A 1 72 ? -17.609 -1.753 5.425 1.00 97.56 72 VA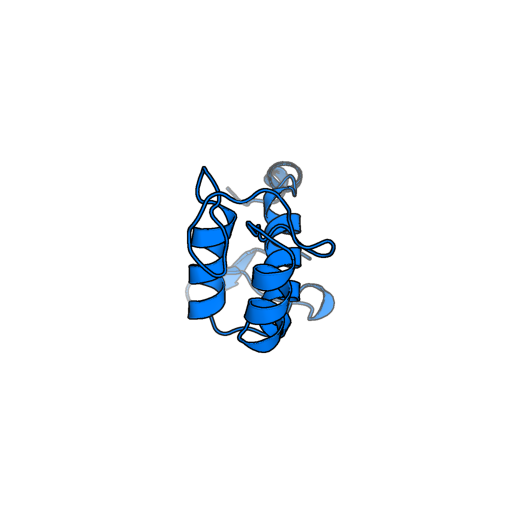L A O 1
ATOM 549 N N . ALA A 1 73 ? -17.399 -0.354 7.175 1.00 97.56 73 ALA A N 1
ATOM 550 C CA . ALA A 1 73 ? -17.934 0.812 6.478 1.00 97.56 73 ALA A CA 1
ATOM 551 C C . ALA A 1 73 ? -17.022 1.226 5.312 1.00 97.56 73 ALA A C 1
ATOM 553 O O . ALA A 1 73 ? -17.481 1.341 4.177 1.00 97.56 73 ALA A O 1
ATOM 554 N N . ASP A 1 74 ? -15.720 1.347 5.569 1.00 96.69 74 ASP A N 1
ATOM 555 C CA . ASP A 1 74 ? -14.742 1.743 4.555 1.00 96.69 74 ASP A CA 1
ATOM 556 C C . ASP A 1 74 ? -14.530 0.655 3.487 1.00 96.69 74 ASP A C 1
ATOM 558 O O . ASP A 1 74 ? -14.334 0.968 2.314 1.00 96.69 74 ASP A O 1
ATOM 562 N N . TRP A 1 75 ? -14.679 -0.630 3.848 1.00 96.50 75 TRP A N 1
ATOM 563 C CA . TRP A 1 75 ? -14.687 -1.750 2.894 1.00 96.50 75 TRP A CA 1
ATOM 564 C C . TRP A 1 75 ? -15.742 -1.579 1.807 1.00 96.50 75 TRP A C 1
ATOM 566 O O . TRP A 1 75 ? -15.444 -1.793 0.633 1.00 96.50 75 TRP A O 1
ATOM 576 N N . LYS A 1 76 ? -16.959 -1.183 2.196 1.00 96.31 76 LYS A N 1
ATOM 577 C CA . LYS A 1 76 ? -18.062 -0.947 1.257 1.00 96.31 76 LYS A CA 1
ATOM 578 C C . LYS A 1 76 ? -17.853 0.320 0.433 1.00 96.31 76 LYS A C 1
ATOM 580 O O . LYS A 1 76 ? -18.256 0.341 -0.722 1.00 96.31 76 LYS A O 1
ATOM 585 N N . LEU A 1 77 ? -17.238 1.344 1.024 1.00 94.44 77 LEU A N 1
ATOM 586 C CA . LEU A 1 77 ? -17.056 2.642 0.383 1.00 94.44 77 LEU A CA 1
ATOM 587 C C . LEU A 1 77 ? -15.953 2.623 -0.683 1.00 94.44 77 LEU A C 1
ATOM 589 O O . LEU A 1 77 ? -16.172 3.084 -1.797 1.00 94.44 77 LEU A O 1
ATOM 593 N N . ARG A 1 78 ? -14.763 2.117 -0.337 1.00 92.75 78 ARG A N 1
ATOM 594 C CA . ARG A 1 78 ? -13.571 2.218 -1.203 1.00 92.75 78 ARG A CA 1
ATOM 595 C C . ARG A 1 78 ? -12.499 1.167 -0.944 1.00 92.75 78 ARG A C 1
ATOM 597 O O . ARG A 1 78 ? -11.832 0.726 -1.880 1.00 92.75 78 ARG A O 1
ATOM 604 N N . HIS A 1 79 ? -12.341 0.702 0.298 1.00 94.50 79 HIS A N 1
ATOM 605 C CA . HIS A 1 79 ? -11.198 -0.132 0.662 1.00 94.50 79 HIS A CA 1
ATOM 606 C C . HIS A 1 79 ? -11.161 -1.462 -0.103 1.00 94.50 79 HIS A C 1
ATOM 608 O O . HIS A 1 79 ? -10.075 -1.960 -0.391 1.00 94.50 79 HIS A O 1
ATOM 614 N N . LYS A 1 80 ? -12.310 -2.011 -0.526 1.00 92.81 80 LYS A N 1
ATOM 615 C CA . LYS A 1 80 ? -12.347 -3.215 -1.373 1.00 92.81 80 LYS A CA 1
ATOM 616 C C . LYS A 1 80 ? -11.522 -3.060 -2.659 1.00 92.81 80 LYS A C 1
ATOM 618 O O . LYS A 1 80 ? -10.819 -3.996 -3.029 1.00 92.81 80 LYS A O 1
ATOM 623 N N . GLN A 1 81 ? -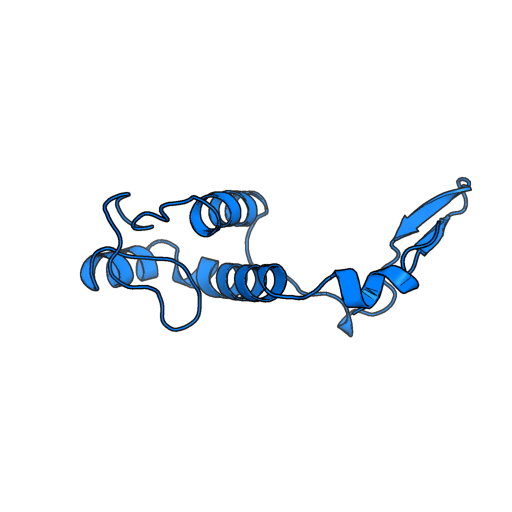11.590 -1.899 -3.311 1.00 90.88 81 GLN A N 1
ATOM 624 C CA . GLN A 1 81 ? -10.833 -1.606 -4.534 1.00 90.88 81 GLN A CA 1
ATOM 625 C C . GLN A 1 81 ? -9.379 -1.236 -4.214 1.00 90.88 81 GLN A C 1
ATOM 627 O O . GLN A 1 81 ? -8.455 -1.637 -4.915 1.00 90.88 81 GLN A O 1
ATOM 632 N N . GLU A 1 82 ? -9.161 -0.532 -3.104 1.00 92.94 82 GLU A N 1
ATOM 633 C CA . GLU A 1 82 ? -7.831 -0.089 -2.678 1.00 92.94 82 GLU A CA 1
ATOM 634 C C . GLU A 1 82 ? -6.958 -1.217 -2.093 1.00 92.94 82 GLU A C 1
ATOM 636 O O . GLU A 1 82 ? -5.733 -1.101 -2.069 1.00 92.94 82 GLU A O 1
ATOM 641 N N . CYS A 1 83 ? -7.552 -2.307 -1.592 1.00 94.38 83 CYS A N 1
ATOM 642 C CA . CYS A 1 83 ? -6.850 -3.290 -0.762 1.00 94.38 83 CYS A CA 1
ATOM 643 C C . CYS A 1 83 ? -5.696 -3.997 -1.487 1.00 94.38 83 CYS A C 1
ATOM 645 O O . CYS A 1 83 ? -4.658 -4.235 -0.870 1.00 94.38 83 CYS A O 1
ATOM 647 N N . ILE A 1 84 ? -5.861 -4.332 -2.770 1.00 92.12 84 ILE A N 1
ATOM 648 C CA . ILE A 1 84 ? -4.816 -4.998 -3.569 1.00 92.12 84 ILE A CA 1
ATOM 649 C C . ILE A 1 84 ? -3.650 -4.035 -3.805 1.00 92.12 84 ILE A C 1
ATOM 651 O O . ILE A 1 84 ? -2.491 -4.385 -3.590 1.00 92.12 84 ILE A O 1
ATOM 655 N N . THR A 1 85 ? -3.957 -2.791 -4.170 1.00 93.00 85 THR A N 1
ATOM 656 C CA . THR A 1 85 ? -2.965 -1.722 -4.329 1.00 93.00 85 THR A CA 1
ATOM 657 C C . THR A 1 85 ? -2.197 -1.496 -3.027 1.00 93.00 85 THR A C 1
ATOM 659 O O . THR A 1 85 ? -0.969 -1.514 -3.028 1.00 93.00 85 THR A O 1
ATOM 662 N N . ALA A 1 86 ? -2.894 -1.391 -1.893 1.00 92.94 86 ALA A N 1
ATOM 663 C CA . ALA A 1 86 ? -2.271 -1.230 -0.582 1.00 92.94 86 ALA A CA 1
ATOM 664 C C . ALA A 1 86 ? -1.401 -2.434 -0.175 1.00 92.94 86 ALA A C 1
ATOM 666 O O . ALA A 1 86 ? -0.362 -2.256 0.459 1.00 92.94 86 ALA A O 1
ATOM 667 N N . GLN A 1 87 ? -1.800 -3.658 -0.537 1.00 93.00 87 GLN A N 1
ATOM 668 C CA . GLN A 1 87 ? -1.004 -4.865 -0.306 1.00 93.00 87 GLN A CA 1
ATOM 669 C C . GLN A 1 87 ? 0.301 -4.839 -1.115 1.00 93.00 87 GLN A C 1
ATOM 671 O O . GLN A 1 87 ? 1.369 -5.074 -0.549 1.00 93.00 87 GLN A O 1
ATOM 676 N N . ASN A 1 88 ? 0.229 -4.505 -2.407 1.00 91.69 88 ASN A N 1
ATOM 677 C CA . ASN A 1 88 ? 1.410 -4.371 -3.263 1.00 91.69 88 ASN A CA 1
ATOM 678 C C . ASN A 1 88 ? 2.355 -3.279 -2.750 1.00 91.69 88 ASN A C 1
ATOM 680 O O . ASN A 1 88 ? 3.545 -3.532 -2.592 1.00 91.69 88 ASN A O 1
ATOM 684 N N . MET A 1 89 ? 1.828 -2.105 -2.393 1.00 90.31 89 MET A N 1
ATOM 685 C CA . MET A 1 89 ? 2.635 -1.008 -1.848 1.00 90.31 89 MET A CA 1
ATOM 686 C C . MET A 1 89 ? 3.339 -1.392 -0.542 1.00 90.31 89 MET A C 1
ATOM 688 O O . MET A 1 89 ? 4.508 -1.067 -0.359 1.00 90.31 89 MET A O 1
ATOM 692 N N . ALA A 1 90 ? 2.663 -2.120 0.352 1.00 89.25 90 ALA A N 1
ATOM 693 C CA . ALA A 1 90 ? 3.278 -2.621 1.580 1.00 89.25 90 ALA A CA 1
ATOM 694 C C . ALA A 1 90 ? 4.418 -3.606 1.296 1.00 89.25 90 ALA A C 1
ATOM 696 O O . ALA A 1 90 ? 5.474 -3.528 1.922 1.00 89.25 90 ALA A O 1
ATOM 697 N N . ARG A 1 91 ? 4.210 -4.516 0.335 1.00 90.00 91 ARG A N 1
ATOM 698 C CA . ARG A 1 91 ? 5.235 -5.463 -0.109 1.00 90.00 91 ARG A CA 1
ATOM 699 C C . ARG A 1 91 ? 6.446 -4.729 -0.677 1.00 90.00 91 ARG A C 1
ATOM 701 O O . ARG A 1 91 ? 7.559 -5.035 -0.280 1.00 90.00 91 ARG A O 1
ATOM 708 N N . TRP A 1 92 ? 6.228 -3.757 -1.560 1.00 88.69 92 TRP A N 1
ATOM 709 C CA . TRP A 1 92 ? 7.295 -2.967 -2.179 1.00 88.69 92 TRP A CA 1
ATOM 710 C C . TRP A 1 92 ? 8.062 -2.113 -1.177 1.00 88.69 92 TRP A C 1
ATOM 712 O O . TRP A 1 92 ? 9.270 -1.971 -1.305 1.00 88.69 92 TRP A O 1
ATOM 722 N N . ARG A 1 93 ? 7.387 -1.574 -0.159 1.00 86.56 93 ARG A N 1
ATOM 723 C CA . ARG A 1 93 ? 8.041 -0.809 0.909 1.00 86.56 93 ARG A CA 1
ATOM 724 C C . ARG A 1 93 ? 9.034 -1.663 1.699 1.00 86.56 93 ARG A C 1
ATOM 726 O O . ARG A 1 93 ? 10.097 -1.182 2.056 1.00 86.56 93 ARG A O 1
ATOM 733 N N . ASN A 1 94 ? 8.666 -2.909 1.988 1.00 86.62 94 ASN A N 1
ATOM 734 C CA . ASN A 1 94 ? 9.501 -3.826 2.766 1.00 86.62 94 ASN A CA 1
ATOM 735 C C . ASN A 1 94 ? 10.481 -4.622 1.892 1.00 86.62 94 ASN A C 1
ATOM 737 O O . ASN A 1 94 ? 11.187 -5.487 2.402 1.00 86.62 94 ASN A O 1
ATOM 741 N N . PHE A 1 95 ? 10.477 -4.390 0.581 1.00 86.44 95 PHE A N 1
ATOM 742 C CA . PHE A 1 95 ? 11.390 -5.046 -0.333 1.00 86.44 95 PHE A CA 1
ATOM 743 C C . PHE A 1 95 ? 12.740 -4.335 -0.291 1.00 86.44 95 PHE A C 1
ATOM 745 O O . PHE A 1 95 ? 12.799 -3.109 -0.398 1.00 86.44 95 PHE A O 1
ATOM 752 N N . ASP A 1 96 ? 13.815 -5.101 -0.132 1.00 86.12 96 ASP A N 1
ATOM 753 C CA . ASP A 1 96 ? 15.163 -4.555 -0.182 1.00 86.12 96 ASP A CA 1
ATOM 754 C C . ASP A 1 96 ? 15.558 -4.274 -1.634 1.00 86.12 96 ASP A C 1
ATOM 756 O O . ASP A 1 96 ? 16.019 -5.151 -2.368 1.00 86.12 96 ASP A O 1
ATOM 760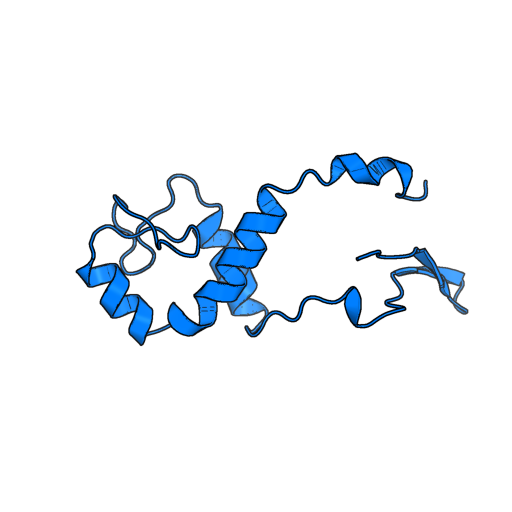 N N . TRP A 1 97 ? 15.367 -3.025 -2.045 1.00 81.56 97 TRP A N 1
ATOM 761 C CA . TRP A 1 97 ? 15.748 -2.565 -3.374 1.00 81.56 97 TRP A CA 1
ATOM 762 C C . TRP A 1 97 ? 17.268 -2.507 -3.575 1.00 81.56 97 TRP A C 1
ATOM 764 O O . TRP A 1 97 ? 17.705 -2.579 -4.721 1.00 81.56 97 TRP A O 1
ATOM 774 N N . SER A 1 98 ? 18.062 -2.433 -2.498 1.00 81.75 98 SER A N 1
ATOM 775 C CA . SER A 1 98 ? 19.528 -2.336 -2.585 1.00 81.75 98 SER A CA 1
ATOM 776 C C . SER A 1 98 ? 20.181 -3.634 -3.052 1.00 81.75 98 SER A C 1
ATOM 778 O O . SER A 1 98 ? 21.213 -3.609 -3.718 1.00 81.75 98 SER A O 1
ATOM 780 N N . SER A 1 99 ? 19.517 -4.775 -2.836 1.00 79.69 99 SER A N 1
ATOM 781 C CA . SER A 1 99 ? 19.931 -6.068 -3.401 1.00 79.69 99 SER A CA 1
ATOM 782 C C . SER A 1 99 ? 20.021 -6.078 -4.939 1.00 79.69 99 SER A C 1
ATOM 784 O O . SER A 1 99 ? 20.583 -7.004 -5.525 1.00 79.69 99 SER A O 1
ATOM 786 N N . PHE A 1 100 ? 19.520 -5.028 -5.599 1.00 72.00 100 PHE A N 1
ATOM 787 C CA . PHE A 1 100 ? 19.584 -4.831 -7.043 1.00 72.00 100 PHE A CA 1
ATOM 788 C C . PHE A 1 100 ? 20.469 -3.650 -7.468 1.00 72.00 100 PHE A C 1
ATOM 790 O O . PHE A 1 100 ? 20.522 -3.348 -8.659 1.00 72.00 100 PHE A O 1
ATOM 797 N N . ASP A 1 101 ? 21.193 -2.998 -6.553 1.00 71.81 101 ASP A N 1
ATOM 798 C CA . ASP A 1 101 ? 22.035 -1.836 -6.880 1.00 71.81 101 ASP A 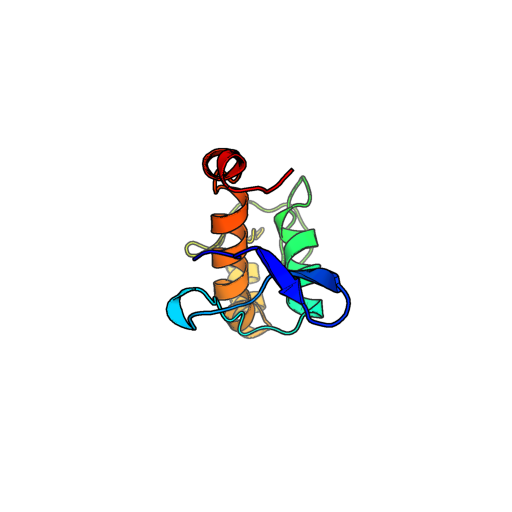CA 1
ATOM 799 C C . ASP A 1 101 ? 23.156 -2.185 -7.874 1.00 71.81 101 ASP A C 1
ATOM 801 O O . ASP A 1 101 ? 23.514 -1.357 -8.707 1.00 71.81 101 ASP A O 1
ATOM 805 N N . HIS A 1 102 ? 23.630 -3.436 -7.891 1.00 67.06 102 HIS A N 1
ATOM 806 C CA . HIS A 1 102 ? 24.589 -3.934 -8.889 1.00 67.06 102 HIS A CA 1
ATOM 807 C C . HIS A 1 102 ? 24.058 -3.923 -10.336 1.00 67.06 102 HIS A C 1
ATOM 809 O O . HIS A 1 102 ? 24.841 -4.065 -11.271 1.00 67.06 102 HIS A O 1
ATOM 815 N N . TYR A 1 103 ? 22.744 -3.765 -10.525 1.00 62.44 103 TYR A N 1
ATOM 816 C CA . TYR A 1 103 ? 22.093 -3.674 -11.834 1.00 62.44 103 TYR A CA 1
ATOM 817 C C . TYR A 1 103 ? 21.733 -2.235 -12.225 1.00 62.44 103 TYR A C 1
ATOM 819 O O . TYR A 1 103 ? 21.194 -2.030 -13.313 1.00 62.44 103 TYR A O 1
ATOM 827 N N . ARG A 1 104 ? 21.991 -1.233 -11.369 1.00 62.31 104 ARG A N 1
ATOM 828 C CA . ARG A 1 104 ? 21.786 0.176 -11.719 1.00 62.31 104 ARG A CA 1
ATOM 829 C C . ARG A 1 104 ? 22.991 0.630 -12.561 1.00 62.31 104 ARG A C 1
ATOM 831 O O . ARG A 1 104 ? 24.102 0.634 -12.036 1.00 62.31 104 ARG A O 1
ATOM 838 N N . PRO A 1 105 ? 22.813 0.976 -13.851 1.00 58.34 105 PRO A N 1
ATOM 839 C CA . PRO A 1 105 ? 23.909 1.519 -14.649 1.00 58.34 105 PRO A CA 1
ATOM 840 C C . PRO A 1 105 ? 24.409 2.819 -14.005 1.00 58.34 105 PRO A C 1
ATOM 842 O O . PRO A 1 105 ? 23.585 3.591 -13.504 1.00 58.34 105 PRO A O 1
ATOM 845 N N . LEU A 1 106 ? 25.732 3.018 -13.994 1.00 53.03 106 LEU A N 1
ATOM 846 C CA . LEU A 1 106 ? 26.370 4.285 -13.612 1.00 53.03 106 LEU A CA 1
ATOM 847 C C . LEU A 1 106 ? 25.976 5.413 -14.572 1.00 53.03 106 LEU A C 1
ATOM 849 O O . LEU A 1 106 ? 25.855 5.128 -15.787 1.00 53.03 106 LEU A O 1
#

pLDDT: mean 87.18, std 9.66, range [53.03, 98.06]

Mean predicted aligned error: 6.03 Å

Radius of gyration: 17.71 Å; Cα contacts (8 Å, |Δi|>4): 115; chains: 1; bounding box: 44×21×48 Å

Solvent-accessible surface area (backbone atoms only — not comparable to full-atom values): 6517 Å² total; per-residue (Å²): 115,70,77,47,77,42,74,44,98,88,71,48,74,45,74,48,86,86,52,74,90,47,59,84,84,64,83,59,57,71,68,56,54,53,52,46,50,54,56,71,71,37,86,82,49,36,8,77,66,76,64,46,77,43,78,47,57,46,92,81,37,72,59,28,20,58,43,71,67,43,46,56,52,32,38,74,74,50,42,65,62,45,41,63,51,45,29,52,52,53,52,58,69,73,45,74,67,68,86,48,51,92,73,56,82,132

Nearest PDB structures (foldseek):
  2yqq-assembly1_A  TM=8.068E-01  e=3.418E-01  Homo sapiens
  8xvt-assembly1_N  TM=6.918E-01  e=2.288E+00  Homo sapiens
  6hwh-assembly2_O  TM=4.398E-01  e=1.629E+00  Mycolicibacterium smegmatis MC2 155
  9dm1-assembly1_V  TM=4.839E-01  e=6.779E+00  Mycolicibacterium smegmatis MC2 155
  8hcr-assembly1_V  TM=3.868E-01  e=6.779E+00  Mycobacterium tuberculosis variant bovis BCG

Secondary structure (DSSP, 8-state):
---EEEE-TTS-EEEE---GGG----SS-HHHHHHHHHHHH-SS---TTTSS---EE-SSS--EESSHHHHHHHIIIIIHHHHHHHHHHHHHHTS-GGGGGGGS--

Foldseek 3Di:
DDFAWDQDPVRDIGGDDDDPVPDDDQLDDPVLLVVLVCQQPDVVRAAPQPRHRFDDADPQAGHTHNDPVSVVVVCVVPCVSCRVSRNVVRVVVPDDPVVCVVVDDD